Protein AF-A0A316LUN7-F1 (afdb_monomer_lite)

Sequence (169 aa):
MENRPSYYENLEFLRDIREQFPDASIDKHPYSSYENSKRDTLSVMLVLSVVFAAAIAAFMFLLKYLSDSTDYIGAIQSICGAPKDTVVFIKLASVFLMTFSVSAVGVALHALLYGPVFSKLNTIQGLIYQPRDYLLILCMCCIAAVLVSVPFVVSFSRDSAAAFKRRLE

Secondary structure (DSSP, 8-state):
---PPPHHHHHHHHHHHHHH-TT----S-HHHHHHHHHHHHHHHHHHHHHHHHHHHHHHHHHHHHHHHHTHHHHHHHHHTT--HHHHHHHHHHHHHHHHHHHHHHHHHHHHHTIIIIIHHH-SSTT-PPPHHHHHHHHHHHHHHHHHHHHHHHHHHHHS-HHHHHTTT-

pLDDT: mean 74.08, std 12.16, range [36.94, 92.94]

Structure (mmCIF, N/CA/C/O backbone):
data_AF-A0A316LUN7-F1
#
_entry.id   AF-A0A316LUN7-F1
#
loop_
_atom_site.group_PDB
_atom_site.id
_atom_site.type_symbol
_atom_site.label_atom_id
_atom_site.label_alt_id
_atom_site.label_comp_id
_atom_site.label_asym_id
_atom_site.label_entity_id
_atom_site.label_seq_id
_atom_site.pdbx_PDB_ins_code
_atom_site.Cartn_x
_atom_site.Cartn_y
_atom_site.Cartn_z
_atom_site.occupancy
_atom_site.B_iso_or_equiv
_atom_site.auth_seq_id
_atom_site.auth_comp_id
_atom_site.auth_asym_id
_atom_site.auth_atom_id
_atom_site.pdbx_PDB_model_num
ATOM 1 N N . MET A 1 1 ? 30.966 -4.620 -8.619 1.00 36.94 1 MET A N 1
ATOM 2 C CA . MET A 1 1 ? 31.134 -3.187 -8.311 1.00 36.94 1 MET A CA 1
ATOM 3 C C . MET A 1 1 ? 31.357 -2.491 -9.636 1.00 36.94 1 MET A C 1
ATOM 5 O O . MET A 1 1 ? 32.388 -2.700 -10.255 1.00 36.94 1 MET A O 1
ATOM 9 N N . GLU A 1 2 ? 30.328 -1.816 -10.131 1.00 45.25 2 GLU A N 1
ATOM 10 C CA . GLU A 1 2 ? 30.339 -1.117 -11.416 1.00 45.25 2 GLU A CA 1
ATOM 11 C C . GLU A 1 2 ? 31.145 0.174 -11.238 1.00 45.25 2 GLU A C 1
ATOM 13 O O . GLU A 1 2 ? 30.760 1.047 -10.457 1.00 45.25 2 GLU A O 1
ATOM 18 N N . ASN A 1 3 ? 32.335 0.221 -11.838 1.00 53.19 3 ASN A N 1
ATOM 19 C CA . ASN A 1 3 ? 33.296 1.298 -11.636 1.00 53.19 3 ASN A CA 1
ATOM 20 C C . ASN A 1 3 ? 32.782 2.552 -12.357 1.00 53.19 3 ASN A C 1
ATOM 22 O O . ASN A 1 3 ? 32.791 2.611 -13.584 1.00 53.19 3 ASN A O 1
ATOM 26 N N . ARG A 1 4 ? 32.241 3.509 -11.597 1.00 57.31 4 ARG A N 1
ATOM 27 C CA . ARG A 1 4 ? 31.707 4.760 -12.143 1.00 57.31 4 ARG A CA 1
ATOM 28 C C . ARG A 1 4 ? 32.883 5.658 -12.527 1.00 57.31 4 ARG A C 1
ATOM 30 O O . ARG A 1 4 ? 33.604 6.057 -11.614 1.00 57.31 4 ARG A O 1
ATOM 37 N N . PRO A 1 5 ? 33.059 6.012 -13.809 1.00 61.56 5 PRO A N 1
ATOM 38 C CA . PRO A 1 5 ? 34.137 6.907 -14.195 1.00 61.56 5 PRO A CA 1
ATOM 39 C C . PRO A 1 5 ? 33.893 8.294 -13.595 1.00 61.56 5 PRO A C 1
ATOM 41 O O . PRO A 1 5 ? 32.790 8.849 -13.682 1.00 61.56 5 PRO A O 1
ATOM 44 N N . SER A 1 6 ? 34.923 8.849 -12.967 1.00 67.31 6 SER A N 1
ATOM 45 C CA . SER A 1 6 ? 34.932 10.216 -12.450 1.00 67.31 6 SER A CA 1
ATOM 46 C C . SER A 1 6 ? 34.676 11.227 -13.579 1.00 67.31 6 SER A C 1
ATOM 48 O O . SER A 1 6 ? 34.946 10.959 -14.753 1.00 67.31 6 SER A O 1
ATOM 50 N N . TYR A 1 7 ? 34.156 12.414 -13.246 1.00 68.31 7 TYR A N 1
ATOM 51 C CA . TYR A 1 7 ? 33.976 13.504 -14.219 1.00 68.31 7 TYR A CA 1
ATOM 52 C C . TYR A 1 7 ? 35.284 13.814 -14.965 1.00 68.31 7 TYR A C 1
ATOM 54 O O . TYR A 1 7 ? 35.286 13.977 -16.182 1.00 68.31 7 TYR A O 1
ATOM 62 N N . TYR A 1 8 ? 36.401 13.821 -14.233 1.00 70.19 8 TYR A N 1
ATOM 63 C CA . TYR A 1 8 ? 37.728 14.097 -14.779 1.00 70.19 8 TYR A CA 1
ATOM 64 C C . TYR A 1 8 ? 38.285 12.940 -15.618 1.00 70.19 8 TYR A C 1
ATOM 66 O O . TYR A 1 8 ? 38.850 13.188 -16.676 1.00 70.19 8 TYR A O 1
ATOM 74 N N . GLU A 1 9 ? 38.037 11.689 -15.220 1.00 71.69 9 GLU A N 1
ATOM 75 C CA . GLU A 1 9 ? 38.412 10.509 -16.020 1.00 71.69 9 GLU A CA 1
ATOM 76 C C . GLU A 1 9 ? 37.664 10.479 -17.362 1.00 71.69 9 GLU A C 1
ATOM 78 O O . GLU A 1 9 ? 38.228 10.110 -18.388 1.00 71.69 9 GLU A O 1
ATOM 83 N N . ASN A 1 10 ? 36.404 10.933 -17.390 1.00 72.56 10 ASN A N 1
ATOM 84 C CA . ASN A 1 10 ? 35.662 11.092 -18.642 1.00 72.56 10 ASN A CA 1
ATOM 85 C C . ASN A 1 10 ? 36.251 12.186 -19.540 1.00 72.56 10 ASN A C 1
ATOM 87 O O . ASN A 1 10 ? 36.235 12.033 -20.758 1.00 72.56 10 ASN A O 1
ATOM 91 N N . LEU A 1 11 ? 36.751 13.287 -18.972 1.00 75.31 11 LEU A N 1
ATOM 92 C CA . LEU A 1 11 ? 37.374 14.356 -19.756 1.00 75.31 11 LEU A CA 1
ATOM 93 C C . LEU A 1 11 ? 38.683 13.896 -20.400 1.00 75.31 11 LEU A C 1
ATOM 95 O O . LEU A 1 11 ? 38.920 14.208 -21.566 1.00 75.31 11 LEU A O 1
ATOM 99 N N . GLU A 1 12 ? 39.501 13.137 -19.670 1.00 77.62 12 GLU A N 1
ATOM 100 C CA . GLU A 1 12 ? 40.715 12.522 -20.216 1.00 77.62 12 GLU A CA 1
ATOM 101 C C . GLU A 1 12 ? 40.372 11.531 -21.330 1.00 77.62 12 GLU A C 1
ATOM 103 O O . GLU A 1 12 ? 40.911 11.631 -22.427 1.00 77.62 12 GLU A O 1
ATOM 108 N N . PHE A 1 13 ? 39.381 10.668 -21.113 1.00 76.62 13 PHE A N 1
ATOM 109 C CA . PHE A 1 13 ? 38.917 9.721 -22.126 1.00 76.62 13 PHE A CA 1
ATOM 110 C C . PHE A 1 13 ? 38.381 10.403 -23.397 1.00 76.62 13 PHE A C 1
ATOM 112 O O . PHE A 1 13 ? 38.680 9.988 -24.516 1.00 76.62 13 PHE A O 1
ATOM 119 N N . LEU A 1 14 ? 37.606 11.482 -23.252 1.00 76.19 14 LEU A N 1
ATOM 120 C CA . LEU A 1 14 ? 37.108 12.256 -24.393 1.00 76.19 14 LEU A CA 1
ATOM 121 C C . LEU A 1 14 ? 38.224 12.995 -25.135 1.00 76.19 14 LEU A C 1
ATOM 123 O O . LEU A 1 14 ? 38.122 13.181 -26.350 1.00 76.19 14 LEU A O 1
ATOM 127 N N . ARG A 1 15 ? 39.271 13.424 -24.421 1.00 78.56 15 ARG A N 1
ATOM 128 C CA . ARG A 1 15 ? 40.466 14.012 -25.031 1.00 78.56 15 ARG A CA 1
ATOM 129 C C . ARG A 1 15 ? 41.199 12.968 -25.869 1.00 78.56 15 ARG A C 1
ATOM 131 O O . ARG A 1 15 ? 41.472 13.240 -27.033 1.00 78.56 15 ARG A O 1
ATOM 138 N N . ASP A 1 16 ? 41.419 11.776 -25.326 1.00 81.88 16 ASP A N 1
ATOM 139 C CA . ASP A 1 16 ? 42.127 10.693 -26.015 1.00 81.88 16 ASP A CA 1
ATOM 140 C C . ASP A 1 16 ? 41.382 10.232 -27.283 1.00 81.88 16 ASP A C 1
ATOM 142 O O . ASP A 1 16 ? 41.997 9.999 -28.325 1.00 81.88 16 ASP A O 1
ATOM 146 N N . ILE A 1 17 ? 40.043 10.174 -27.246 1.00 77.88 17 ILE A N 1
ATOM 147 C CA . ILE A 1 17 ? 39.225 9.868 -28.435 1.00 77.88 17 ILE A CA 1
ATOM 148 C C . ILE A 1 17 ? 39.342 10.969 -29.491 1.00 77.88 17 ILE A C 1
ATOM 150 O O . ILE A 1 17 ? 39.449 10.667 -30.678 1.00 77.88 17 ILE A O 1
ATOM 154 N N . ARG A 1 18 ? 39.324 12.242 -29.080 1.00 77.38 18 ARG A N 1
ATOM 155 C CA . ARG A 1 18 ? 39.465 13.376 -30.002 1.00 77.38 18 ARG A CA 1
ATOM 156 C C . ARG A 1 18 ? 40.851 13.414 -30.650 1.00 77.38 18 ARG A C 1
ATOM 158 O O . ARG A 1 18 ? 40.957 13.815 -31.803 1.00 77.38 18 ARG A O 1
ATOM 165 N N . GLU A 1 19 ? 41.891 12.995 -29.931 1.00 81.94 19 GLU A N 1
ATOM 166 C CA . GLU A 1 19 ? 43.250 12.871 -30.470 1.00 81.94 19 GLU A CA 1
ATOM 167 C C . GLU A 1 19 ? 43.382 11.708 -31.465 1.00 81.94 19 GLU A C 1
ATOM 169 O O . GLU A 1 19 ? 44.032 11.867 -32.497 1.00 81.94 19 GLU A O 1
ATOM 174 N N . GLN A 1 20 ? 42.743 10.560 -31.208 1.00 83.62 20 GLN A N 1
ATOM 175 C CA . GLN A 1 20 ? 42.780 9.406 -32.121 1.00 83.62 20 GLN A CA 1
ATOM 176 C C . GLN A 1 20 ? 41.854 9.547 -33.338 1.00 83.62 20 GLN A C 1
ATOM 178 O O . GLN A 1 20 ? 42.153 8.994 -34.396 1.00 83.62 20 GLN A O 1
ATOM 183 N N . PHE A 1 21 ? 40.748 10.282 -33.211 1.00 80.38 21 PHE A N 1
ATOM 184 C CA . PHE A 1 21 ? 39.743 10.451 -34.263 1.00 80.38 21 PHE A CA 1
ATOM 185 C C . PHE A 1 21 ? 39.358 11.933 -34.416 1.00 80.38 21 PHE A C 1
ATOM 187 O O . PHE A 1 21 ? 38.293 12.349 -33.954 1.00 80.38 21 PHE A O 1
ATOM 194 N N . PRO A 1 22 ? 40.200 12.743 -35.082 1.00 73.94 22 PRO A N 1
ATOM 195 C CA . PRO A 1 22 ? 40.006 14.192 -35.184 1.00 73.94 22 PRO A CA 1
ATOM 196 C C . PRO A 1 22 ? 38.750 14.607 -35.969 1.00 73.94 22 PRO A C 1
ATOM 198 O O . PRO A 1 22 ? 38.217 15.688 -35.727 1.00 73.94 22 PRO A O 1
ATOM 201 N N . ASP A 1 23 ? 38.242 13.740 -36.853 1.00 76.19 23 ASP A N 1
ATOM 202 C CA . ASP A 1 23 ? 37.017 13.978 -37.633 1.00 76.19 23 ASP A CA 1
ATOM 203 C C . ASP A 1 23 ? 35.724 13.551 -36.908 1.00 76.19 23 ASP A C 1
ATOM 205 O O . ASP A 1 23 ? 34.620 13.765 -37.415 1.00 76.19 23 ASP A O 1
ATOM 209 N N . ALA A 1 24 ? 35.819 12.941 -35.722 1.00 69.12 24 ALA A N 1
ATOM 210 C CA . ALA A 1 24 ? 34.652 12.490 -34.971 1.00 69.12 24 ALA A CA 1
ATOM 211 C C . ALA A 1 24 ? 34.073 13.628 -34.110 1.00 69.12 24 ALA A C 1
ATOM 213 O O . ALA A 1 24 ? 34.668 14.060 -33.119 1.00 69.12 24 ALA A O 1
ATOM 214 N N . SER A 1 25 ? 32.867 14.093 -34.444 1.00 59.53 25 SER A N 1
ATOM 215 C CA . SER A 1 25 ? 32.117 15.031 -33.606 1.00 59.53 25 SER A CA 1
ATOM 216 C C . SER A 1 25 ? 31.362 14.286 -32.500 1.00 59.53 25 SER A C 1
ATOM 218 O O . SER A 1 25 ? 30.364 13.602 -32.725 1.00 59.53 25 SER A O 1
ATOM 220 N N . ILE A 1 26 ? 31.837 14.425 -31.262 1.00 64.19 26 ILE A N 1
ATOM 221 C CA . ILE A 1 26 ? 31.120 13.927 -30.084 1.00 64.19 26 ILE A CA 1
ATOM 222 C C . ILE A 1 26 ? 30.101 14.989 -29.667 1.00 64.19 26 ILE A C 1
ATOM 224 O O . ILE A 1 26 ? 30.453 15.994 -29.053 1.00 64.19 26 ILE A O 1
ATOM 228 N N . ASP A 1 27 ? 28.837 14.758 -30.018 1.00 60.94 27 ASP A N 1
ATOM 229 C CA . ASP A 1 27 ? 27.738 15.719 -29.846 1.00 60.94 27 ASP A CA 1
ATOM 230 C C . ASP A 1 27 ? 27.331 15.921 -28.368 1.00 60.94 27 ASP A C 1
ATOM 232 O O . ASP A 1 27 ? 26.801 16.965 -27.990 1.00 60.94 27 ASP A O 1
ATOM 236 N N . LYS A 1 28 ? 27.600 14.940 -27.485 1.00 60.09 28 LYS A N 1
ATOM 237 C CA . LYS A 1 28 ? 27.274 15.019 -26.047 1.00 60.09 28 LYS A CA 1
ATOM 238 C C . LYS A 1 28 ? 28.313 14.351 -25.153 1.00 60.09 28 LYS A C 1
ATOM 240 O O . LYS A 1 28 ? 28.784 13.252 -25.426 1.00 60.09 28 LYS A O 1
ATOM 245 N N . HIS A 1 29 ? 28.598 14.999 -24.025 1.00 63.00 29 HIS A N 1
ATOM 246 C CA . HIS A 1 29 ? 29.455 14.457 -22.974 1.00 63.00 29 HIS A CA 1
ATOM 247 C C . HIS A 1 29 ? 28.759 13.265 -22.273 1.00 63.00 29 HIS A C 1
ATOM 249 O O . HIS A 1 29 ? 27.643 13.433 -21.780 1.00 63.00 29 HIS A O 1
ATOM 255 N N . PRO A 1 30 ? 29.377 12.076 -22.142 1.00 62.69 30 PRO A N 1
ATOM 256 C CA . PRO A 1 30 ? 28.744 10.900 -21.526 1.00 62.69 30 PRO A CA 1
ATOM 257 C C . PRO A 1 30 ? 28.258 11.159 -20.091 1.00 62.69 30 PRO A C 1
ATOM 259 O O . PRO A 1 30 ? 27.173 10.733 -19.696 1.00 62.69 30 PRO A O 1
ATOM 262 N N . TYR A 1 31 ? 29.018 11.956 -19.334 1.00 62.88 31 TYR A N 1
ATOM 263 C CA . TYR A 1 31 ? 28.656 12.364 -17.972 1.00 62.88 31 TYR A CA 1
ATOM 264 C C . TYR A 1 31 ? 27.372 13.209 -17.889 1.00 62.88 31 TYR A C 1
ATO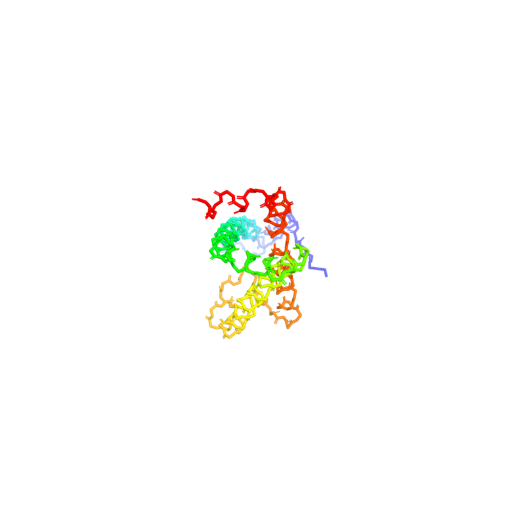M 266 O O . TYR A 1 31 ? 26.633 13.092 -16.913 1.00 62.88 31 TYR A O 1
ATOM 274 N N . SER A 1 32 ? 27.051 14.022 -18.906 1.00 62.09 32 SER A N 1
ATOM 275 C CA . SER A 1 32 ? 25.847 14.865 -18.859 1.00 62.09 32 SER A CA 1
ATOM 276 C C . SER A 1 32 ? 24.562 14.043 -18.986 1.00 62.09 32 SER A C 1
ATOM 278 O O . SER A 1 32 ? 23.536 14.419 -18.423 1.00 62.09 32 SER A O 1
ATOM 280 N N . SER A 1 33 ? 24.617 12.872 -19.631 1.00 59.66 33 SER A N 1
ATOM 281 C CA . SER A 1 33 ? 23.493 11.924 -19.639 1.00 59.66 33 SER A CA 1
ATOM 282 C C . SER A 1 33 ? 23.253 11.311 -18.258 1.00 59.66 33 SER A C 1
ATOM 284 O O . SER A 1 33 ? 22.104 11.135 -17.859 1.00 59.66 33 SER A O 1
ATOM 286 N N . TYR A 1 34 ? 24.317 11.043 -17.495 1.00 61.56 34 TYR A N 1
ATOM 287 C CA . TYR A 1 34 ? 24.206 10.521 -16.131 1.00 61.56 34 TYR A CA 1
ATOM 288 C C . TYR A 1 34 ? 23.661 11.573 -15.156 1.00 61.56 34 TYR A C 1
ATOM 290 O O . TYR A 1 34 ? 22.788 11.280 -14.337 1.00 61.56 34 TYR A O 1
ATOM 298 N N . GLU A 1 35 ? 24.135 12.814 -15.262 1.00 63.69 35 GLU A N 1
ATOM 299 C CA . GLU A 1 35 ? 23.678 13.913 -14.412 1.00 63.69 35 GLU A CA 1
ATOM 300 C C . GLU A 1 35 ? 22.212 14.284 -14.685 1.00 63.69 35 GLU A C 1
ATOM 302 O O . GLU A 1 35 ? 21.428 14.403 -13.740 1.00 63.69 35 GLU A O 1
ATOM 307 N N . ASN A 1 36 ? 21.809 14.355 -15.959 1.00 61.94 36 ASN A N 1
ATOM 308 C CA . ASN A 1 36 ? 20.412 14.585 -16.340 1.00 61.94 36 ASN A CA 1
ATOM 309 C C . ASN A 1 36 ? 19.507 13.419 -15.912 1.00 61.94 36 ASN A C 1
ATOM 311 O O . ASN A 1 36 ? 18.471 13.650 -15.294 1.00 61.94 36 ASN A O 1
ATOM 315 N N . SER A 1 37 ? 19.933 12.167 -16.119 1.00 61.91 37 SER A N 1
ATOM 316 C CA . SER A 1 37 ? 19.174 10.985 -15.684 1.00 61.91 37 SER A CA 1
ATOM 317 C C . SER A 1 37 ? 18.969 10.950 -14.163 1.00 61.91 37 SER A C 1
ATOM 319 O O . SER A 1 37 ? 17.871 10.657 -13.684 1.00 61.91 37 SER A O 1
ATOM 321 N N . LYS A 1 38 ? 19.986 11.328 -13.378 1.00 64.44 38 LYS A N 1
ATOM 322 C CA . LYS A 1 38 ? 19.885 11.419 -11.914 1.00 64.44 38 LYS A CA 1
ATOM 323 C C . LYS A 1 38 ? 18.932 12.533 -11.467 1.00 64.44 38 LYS A C 1
ATOM 325 O O . LYS A 1 38 ? 18.169 12.337 -10.520 1.00 64.44 38 LYS A O 1
ATOM 330 N N . ARG A 1 39 ? 18.977 13.694 -12.126 1.00 61.19 39 ARG A N 1
ATOM 331 C CA . ARG A 1 39 ? 18.132 14.853 -11.803 1.00 61.19 39 ARG A CA 1
ATOM 332 C C . ARG A 1 39 ? 16.659 14.584 -12.122 1.00 61.19 39 ARG A C 1
ATOM 334 O O . ARG A 1 39 ? 15.803 14.862 -11.282 1.00 61.19 39 ARG A O 1
ATOM 341 N N . ASP A 1 40 ? 16.382 13.961 -13.264 1.00 66.25 40 ASP A N 1
ATOM 342 C CA . ASP A 1 40 ? 15.025 13.588 -13.675 1.00 66.25 40 ASP A CA 1
ATOM 343 C C . ASP A 1 40 ? 14.453 12.472 -12.791 1.00 66.25 40 ASP A C 1
ATOM 345 O O . ASP A 1 40 ? 13.304 12.552 -12.357 1.00 66.25 40 ASP A O 1
ATOM 349 N N . THR A 1 41 ? 15.276 11.488 -12.411 1.00 68.81 41 THR A N 1
ATOM 350 C CA . THR A 1 41 ? 14.877 10.412 -11.485 1.00 68.81 41 THR A CA 1
ATOM 351 C C . THR A 1 41 ? 14.431 10.957 -10.125 1.00 68.81 41 THR A C 1
ATOM 353 O O . THR A 1 41 ? 13.424 10.503 -9.583 1.00 68.81 41 THR A O 1
ATOM 356 N N . LEU A 1 42 ? 15.134 11.956 -9.576 1.00 73.69 42 LEU A N 1
ATOM 357 C CA . LEU A 1 42 ? 14.766 12.573 -8.294 1.00 73.69 42 LEU A CA 1
ATOM 358 C C . LEU A 1 42 ? 13.425 13.308 -8.362 1.00 73.69 42 LEU A C 1
ATOM 360 O O . LEU A 1 42 ? 12.604 13.161 -7.458 1.00 73.69 42 LEU A O 1
ATOM 364 N N . SER A 1 43 ? 13.195 14.074 -9.430 1.00 77.00 43 SER A N 1
ATOM 365 C CA . SER A 1 43 ? 11.928 14.784 -9.636 1.00 77.00 43 SER A CA 1
ATOM 366 C C . SER A 1 43 ? 10.755 13.804 -9.743 1.00 77.00 43 SER A C 1
ATOM 368 O O . SER A 1 43 ? 9.748 13.952 -9.050 1.00 77.00 43 SER A O 1
ATOM 370 N N . VAL A 1 44 ? 10.921 12.734 -10.528 1.00 78.44 44 VAL A N 1
ATOM 371 C CA . VAL A 1 44 ? 9.905 11.685 -10.698 1.00 78.44 44 VAL A CA 1
ATOM 372 C C . VAL A 1 44 ? 9.618 10.967 -9.376 1.00 78.44 44 VAL A C 1
ATOM 374 O O . VAL A 1 44 ? 8.453 10.806 -9.015 1.00 78.44 44 VAL A O 1
ATOM 377 N N . MET A 1 45 ? 10.648 10.598 -8.606 1.00 80.00 45 MET A N 1
ATOM 378 C CA . MET A 1 45 ? 10.470 9.981 -7.285 1.00 80.00 45 MET A CA 1
ATOM 379 C C . MET A 1 45 ? 9.741 10.898 -6.298 1.00 80.00 45 MET A C 1
ATOM 381 O O . MET A 1 45 ? 8.903 10.424 -5.529 1.00 80.00 45 MET A O 1
ATOM 385 N N . LEU A 1 46 ? 10.024 12.203 -6.324 1.00 84.00 46 LEU A N 1
ATOM 386 C CA . LEU A 1 46 ? 9.347 13.180 -5.471 1.00 84.00 46 LEU A CA 1
ATOM 387 C C . LEU A 1 46 ? 7.857 13.259 -5.820 1.00 84.00 46 LEU A C 1
ATOM 389 O O . LEU A 1 46 ? 7.018 13.161 -4.926 1.00 84.00 46 LEU A O 1
ATOM 393 N N . VAL A 1 47 ? 7.517 13.355 -7.108 1.00 86.12 47 VAL A N 1
ATOM 394 C CA . VAL A 1 47 ? 6.119 13.369 -7.566 1.00 86.12 47 VAL A CA 1
ATOM 395 C C . VAL A 1 47 ? 5.395 12.081 -7.163 1.00 86.12 47 VAL A C 1
ATOM 397 O O . VAL A 1 47 ? 4.310 12.155 -6.591 1.00 86.12 47 VAL A O 1
ATOM 400 N N . LEU A 1 48 ? 6.004 10.910 -7.381 1.00 82.38 48 LEU A N 1
ATOM 401 C CA . LEU A 1 48 ? 5.449 9.619 -6.952 1.00 82.38 48 LEU A CA 1
ATOM 402 C C . LEU A 1 48 ? 5.194 9.572 -5.442 1.00 82.38 48 LEU A C 1
ATOM 404 O O . LEU A 1 48 ? 4.137 9.111 -5.016 1.00 82.38 48 LEU A O 1
ATOM 408 N N . SER A 1 49 ? 6.125 10.088 -4.639 1.00 82.50 49 SER A N 1
ATOM 409 C CA . SER A 1 49 ? 5.982 10.161 -3.184 1.00 82.50 49 SER A CA 1
ATOM 410 C C . SER A 1 49 ? 4.815 11.059 -2.763 1.00 82.50 49 SER A C 1
ATOM 412 O O . SER A 1 49 ? 3.996 10.660 -1.937 1.00 82.50 49 SER A O 1
ATOM 414 N N . VAL A 1 50 ? 4.675 12.241 -3.372 1.00 87.19 50 VAL A N 1
ATOM 415 C CA . VAL A 1 50 ? 3.565 13.168 -3.083 1.00 87.19 50 VAL A CA 1
ATOM 416 C C . VAL A 1 50 ? 2.220 12.557 -3.469 1.00 87.19 50 VAL A C 1
ATOM 418 O O . VAL A 1 50 ? 1.272 12.618 -2.687 1.00 87.19 50 VAL A O 1
ATOM 421 N N . VAL A 1 51 ? 2.132 11.926 -4.642 1.00 88.50 51 VAL A N 1
ATOM 422 C CA . VAL A 1 51 ? 0.913 11.238 -5.092 1.00 88.50 51 VAL A CA 1
ATOM 423 C C . VAL A 1 51 ? 0.564 10.088 -4.149 1.00 88.50 51 VAL A C 1
ATOM 425 O O . VAL A 1 51 ? -0.595 9.938 -3.765 1.00 88.50 51 VAL A O 1
ATOM 428 N N . PHE A 1 52 ? 1.556 9.310 -3.718 1.00 82.56 52 PHE A N 1
ATOM 429 C CA . PHE A 1 52 ? 1.357 8.226 -2.761 1.00 82.56 52 PHE A CA 1
ATOM 430 C C . PHE A 1 52 ? 0.887 8.740 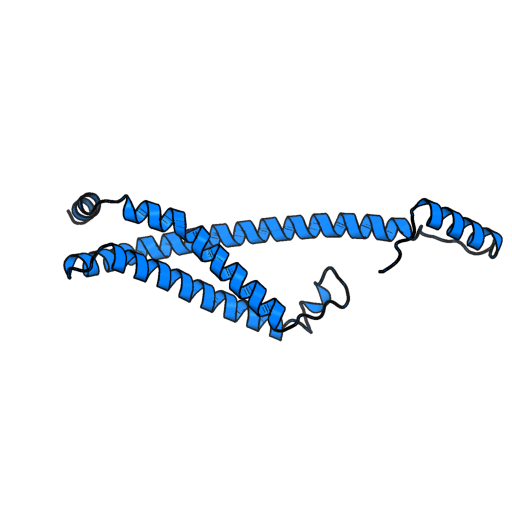-1.393 1.00 82.56 52 PHE A C 1
ATOM 432 O O . PHE A 1 52 ? -0.056 8.196 -0.820 1.00 82.56 52 PHE A O 1
ATOM 439 N N . ALA A 1 53 ? 1.473 9.832 -0.896 1.00 81.00 53 ALA A N 1
ATOM 440 C CA . ALA A 1 53 ? 1.043 10.477 0.341 1.00 81.00 53 ALA A CA 1
ATOM 441 C C . ALA A 1 53 ? -0.403 10.992 0.245 1.00 81.00 53 ALA A C 1
ATOM 443 O O . ALA A 1 53 ? -1.198 10.769 1.159 1.00 81.00 53 ALA A O 1
ATOM 444 N N . ALA A 1 54 ? -0.772 11.619 -0.875 1.00 86.62 54 ALA A N 1
ATOM 445 C CA . ALA A 1 54 ? -2.140 12.066 -1.127 1.00 86.62 54 ALA A CA 1
ATOM 446 C C . ALA A 1 54 ? -3.128 10.888 -1.187 1.00 86.62 54 ALA A C 1
ATOM 448 O O . ALA A 1 54 ? -4.215 10.970 -0.616 1.00 86.62 54 ALA A O 1
ATOM 449 N N . ALA A 1 55 ? -2.743 9.773 -1.815 1.00 85.06 55 ALA A N 1
ATOM 450 C CA . ALA A 1 55 ? -3.557 8.561 -1.869 1.00 85.06 55 ALA A CA 1
ATOM 451 C C . ALA A 1 55 ? -3.775 7.950 -0.475 1.00 85.06 55 ALA A C 1
ATOM 453 O O . ALA A 1 55 ? -4.904 7.601 -0.132 1.00 85.06 55 ALA A O 1
ATOM 454 N N . ILE A 1 56 ? -2.730 7.881 0.358 1.00 79.00 56 ILE A N 1
ATOM 455 C CA . ILE A 1 56 ? -2.850 7.423 1.751 1.00 79.00 56 ILE A CA 1
ATOM 456 C C . ILE A 1 56 ? -3.746 8.365 2.560 1.00 79.00 56 ILE A C 1
ATOM 458 O O . ILE A 1 56 ? -4.587 7.893 3.322 1.00 79.00 56 ILE A O 1
ATOM 462 N N . ALA A 1 57 ? -3.617 9.682 2.385 1.00 80.31 57 ALA A N 1
ATOM 463 C CA . ALA A 1 57 ? -4.468 10.658 3.064 1.00 80.31 57 ALA A CA 1
ATOM 464 C C . ALA A 1 57 ? -5.947 10.525 2.648 1.00 80.31 57 ALA A C 1
ATOM 466 O O . ALA A 1 57 ? -6.840 10.547 3.494 1.00 80.31 57 ALA A O 1
ATOM 467 N N . ALA A 1 58 ? -6.224 10.321 1.359 1.00 85.38 58 ALA A N 1
ATOM 468 C CA . ALA A 1 58 ? -7.573 10.041 0.870 1.00 85.38 58 ALA A CA 1
ATOM 469 C C . ALA A 1 58 ? -8.125 8.725 1.442 1.00 85.38 58 ALA A C 1
ATOM 471 O O . ALA A 1 58 ? -9.272 8.668 1.886 1.00 85.38 58 ALA A O 1
ATOM 472 N N . PHE A 1 59 ? -7.296 7.683 1.500 1.00 76.62 59 PHE A N 1
ATOM 473 C CA . PHE A 1 59 ? -7.662 6.412 2.117 1.00 76.62 59 PHE A CA 1
ATOM 474 C C . PHE A 1 59 ? -7.954 6.573 3.617 1.00 76.62 59 PHE A C 1
ATOM 476 O O . PHE A 1 59 ? -8.936 6.027 4.108 1.00 76.62 59 PHE A O 1
ATOM 483 N N . MET A 1 60 ? -7.183 7.400 4.329 1.00 74.50 60 MET A N 1
ATOM 484 C CA . MET A 1 60 ? -7.447 7.803 5.716 1.00 74.50 60 MET A CA 1
ATOM 485 C C . MET A 1 60 ? -8.847 8.394 5.896 1.00 74.50 60 MET A C 1
ATOM 487 O O . MET A 1 60 ? -9.569 8.005 6.816 1.00 74.50 60 MET A O 1
ATOM 491 N N . PHE A 1 61 ? -9.249 9.316 5.018 1.00 79.12 61 PHE A N 1
ATOM 492 C CA . PHE A 1 61 ? -10.589 9.901 5.059 1.00 79.12 61 PHE A CA 1
ATOM 493 C C . PHE A 1 61 ? -11.677 8.865 4.790 1.00 79.12 61 PHE A C 1
ATOM 495 O O . PHE A 1 61 ? -12.692 8.865 5.484 1.00 79.12 61 PHE A O 1
ATOM 502 N N . LEU A 1 62 ? -11.456 7.958 3.837 1.00 79.81 62 LEU A N 1
ATOM 503 C CA . LEU A 1 62 ? -12.393 6.876 3.546 1.00 79.81 62 LEU A CA 1
ATOM 504 C C . LEU A 1 62 ? -12.553 5.936 4.747 1.00 79.81 62 LEU A C 1
ATOM 506 O O . LEU A 1 62 ? -13.675 5.594 5.114 1.00 79.81 62 LEU A O 1
ATOM 510 N N . LEU A 1 63 ? -11.447 5.559 5.390 1.00 71.31 63 LEU A N 1
ATOM 511 C CA . LEU A 1 63 ? -11.466 4.735 6.595 1.00 71.31 63 LEU A CA 1
ATOM 512 C C . LEU A 1 63 ? -12.180 5.439 7.744 1.00 71.31 63 LEU A C 1
ATOM 514 O O . LEU A 1 63 ? -12.997 4.819 8.421 1.00 71.31 63 LEU A O 1
ATOM 518 N N . LYS A 1 64 ? -11.923 6.736 7.945 1.00 74.00 64 LYS A N 1
ATOM 519 C CA . LYS A 1 64 ? -12.640 7.529 8.943 1.00 74.00 64 LYS A CA 1
ATOM 520 C C . LYS A 1 64 ? -14.138 7.560 8.647 1.00 74.00 64 LYS A C 1
ATOM 522 O O . LYS A 1 64 ? -14.926 7.304 9.547 1.00 74.00 64 LYS A O 1
ATOM 527 N N . TYR A 1 65 ? -14.525 7.811 7.401 1.00 76.50 65 TYR A N 1
ATOM 528 C CA . TYR A 1 65 ? -15.925 7.816 6.988 1.00 76.50 65 TYR A CA 1
ATOM 529 C C . TYR A 1 65 ? -16.601 6.461 7.228 1.00 76.50 65 TYR A C 1
ATOM 531 O O . TYR A 1 65 ? -17.668 6.405 7.832 1.00 76.50 65 TYR A O 1
ATOM 539 N N . LEU A 1 66 ? -15.969 5.360 6.811 1.00 72.00 66 LEU A N 1
ATOM 540 C CA . LEU A 1 66 ? -16.488 4.012 7.045 1.00 72.00 66 LEU A CA 1
ATOM 541 C C . LEU A 1 66 ? -16.610 3.718 8.539 1.00 72.00 66 LEU A C 1
ATOM 543 O O . LEU A 1 66 ? -17.615 3.157 8.980 1.00 72.00 66 LEU A O 1
ATOM 547 N N . SER A 1 67 ? -15.623 4.133 9.326 1.00 68.81 67 SER A N 1
ATOM 548 C CA . SER A 1 67 ? -15.635 3.921 10.764 1.00 68.81 67 SER A CA 1
ATOM 549 C C . SER A 1 67 ? -16.740 4.712 11.462 1.00 68.81 67 SER A C 1
ATOM 551 O O . SER A 1 67 ? -17.503 4.112 12.215 1.00 68.81 67 SER A O 1
ATOM 553 N N . ASP A 1 68 ? -16.889 6.000 11.144 1.00 69.50 68 ASP A N 1
ATOM 554 C CA . ASP A 1 68 ? -17.958 6.860 11.661 1.00 69.50 68 ASP A CA 1
ATOM 555 C C . ASP A 1 68 ? -19.340 6.327 11.207 1.00 69.50 68 ASP A C 1
ATOM 557 O O . ASP A 1 68 ? -20.287 6.277 11.990 1.00 69.50 68 ASP A O 1
ATOM 561 N N . SER A 1 69 ? -19.463 5.831 9.966 1.00 69.12 69 SER A N 1
ATOM 562 C CA . SER A 1 69 ? -20.711 5.242 9.446 1.00 69.12 69 SER A CA 1
ATOM 563 C C . SER A 1 69 ? -21.102 3.928 10.130 1.00 69.12 69 SER A C 1
ATOM 565 O O . SER A 1 69 ? -22.276 3.573 10.150 1.00 69.12 69 SER A O 1
ATOM 567 N N . THR A 1 70 ? -20.134 3.211 10.708 1.00 67.44 70 THR A N 1
ATOM 568 C CA . THR A 1 70 ? -20.335 1.930 11.403 1.00 67.44 70 THR A CA 1
ATOM 569 C C . THR A 1 70 ? -20.301 2.067 12.925 1.00 67.44 70 THR A C 1
ATOM 571 O O . THR A 1 70 ? -20.344 1.062 13.635 1.00 67.44 70 THR A O 1
ATOM 574 N N . ASP A 1 71 ? -20.289 3.290 13.465 1.00 68.1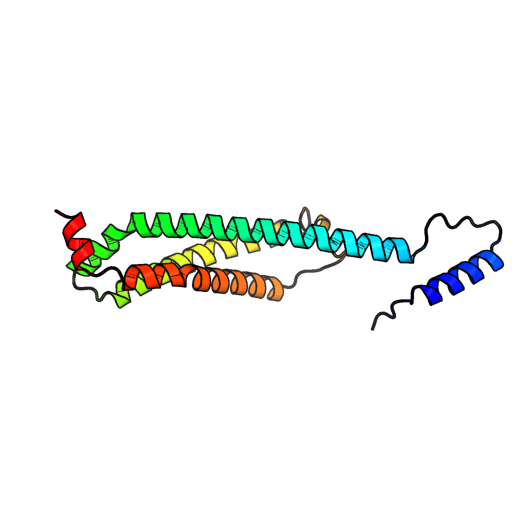9 71 ASP A N 1
ATOM 575 C CA . ASP A 1 71 ? -20.313 3.530 14.914 1.00 68.19 71 ASP A CA 1
ATOM 576 C C . ASP A 1 71 ? -21.546 2.935 15.599 1.00 68.19 71 ASP A C 1
ATOM 578 O O . ASP A 1 71 ? -21.453 2.446 16.727 1.00 68.19 71 ASP A O 1
ATOM 582 N N . TYR A 1 72 ? -22.685 2.880 14.903 1.00 67.94 72 TYR A N 1
ATOM 583 C CA . TYR A 1 72 ? -23.892 2.235 15.421 1.00 67.94 72 TYR A CA 1
ATOM 584 C C . TYR A 1 72 ? -23.700 0.725 15.664 1.00 67.94 72 TYR A C 1
ATOM 586 O O . TYR A 1 72 ? -24.327 0.161 16.554 1.00 67.94 72 TYR A O 1
ATOM 594 N N . ILE A 1 73 ? -22.807 0.054 14.927 1.00 68.69 73 ILE A N 1
ATOM 595 C CA . ILE A 1 73 ? -22.496 -1.367 15.153 1.00 68.69 73 ILE A CA 1
ATOM 596 C C . ILE A 1 73 ? -21.739 -1.521 16.474 1.00 68.69 73 ILE A C 1
ATOM 598 O O . ILE A 1 73 ? -22.051 -2.413 17.262 1.00 68.69 73 ILE A O 1
ATOM 602 N N . GLY A 1 74 ? -20.806 -0.607 16.759 1.00 67.69 74 GLY A N 1
ATOM 603 C CA . GLY A 1 74 ? -20.118 -0.550 18.051 1.00 67.69 74 GLY A CA 1
ATOM 604 C C . GLY A 1 74 ? -21.078 -0.273 19.213 1.00 67.69 74 GLY A C 1
ATOM 605 O O . GLY A 1 74 ? -20.932 -0.849 20.289 1.00 67.69 74 GLY A O 1
ATOM 606 N N . ALA A 1 75 ? -22.110 0.540 18.975 1.00 66.25 75 ALA A N 1
ATOM 607 C CA . ALA A 1 75 ? -23.206 0.784 19.911 1.00 66.25 75 ALA A CA 1
ATOM 608 C C . ALA A 1 75 ? -23.950 -0.491 20.290 1.00 66.25 75 ALA A C 1
ATOM 610 O O . ALA A 1 75 ? -24.104 -0.800 21.467 1.00 66.25 75 ALA A O 1
ATOM 611 N N . ILE A 1 76 ? -24.397 -1.231 19.274 1.00 71.62 76 ILE A N 1
ATOM 612 C CA . ILE A 1 76 ? -25.166 -2.462 19.434 1.00 71.62 76 ILE A CA 1
ATOM 613 C C . ILE A 1 76 ? -24.309 -3.499 20.160 1.00 71.62 76 ILE A C 1
ATOM 615 O O . ILE A 1 76 ? -24.770 -4.108 21.118 1.00 71.62 76 ILE A O 1
ATOM 619 N N . GLN A 1 77 ? -23.036 -3.638 19.778 1.00 70.44 77 GLN A N 1
ATOM 620 C CA . GLN A 1 77 ? -22.091 -4.539 20.443 1.00 70.44 77 GLN A CA 1
ATOM 621 C C . GLN A 1 77 ? -21.891 -4.178 21.920 1.00 70.44 77 GLN A C 1
ATOM 623 O O . GLN A 1 77 ? -21.910 -5.063 22.772 1.00 70.44 77 GLN A O 1
ATOM 628 N N . SER A 1 78 ? -21.765 -2.887 22.235 1.00 67.75 78 SER A N 1
ATOM 629 C CA . SER A 1 78 ? -21.664 -2.392 23.612 1.00 67.75 78 SER A CA 1
ATOM 630 C C . SER A 1 78 ? -22.949 -2.647 24.416 1.00 67.75 78 SER A C 1
ATOM 632 O O . SER A 1 78 ? -22.883 -3.095 25.558 1.00 67.75 78 SER A O 1
ATOM 634 N N . ILE A 1 79 ? -24.128 -2.442 23.812 1.00 71.75 79 ILE A N 1
ATOM 635 C CA . ILE A 1 79 ? -25.437 -2.741 24.424 1.00 71.75 79 ILE A CA 1
ATOM 636 C C . ILE A 1 79 ? -25.587 -4.244 24.700 1.00 71.75 79 ILE A C 1
ATOM 638 O O . ILE A 1 79 ? -26.116 -4.629 25.739 1.00 71.75 79 ILE A O 1
ATOM 642 N N . CYS A 1 80 ? -25.069 -5.098 23.817 1.00 76.50 80 CYS A N 1
ATOM 643 C CA . CYS A 1 80 ? -25.002 -6.546 24.015 1.00 76.50 80 CYS A CA 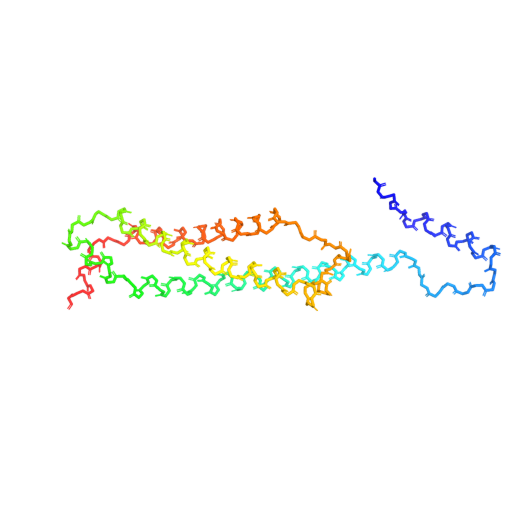1
ATOM 644 C C . CYS A 1 80 ? -23.921 -6.991 25.024 1.00 76.50 80 CYS A C 1
ATOM 646 O O . CYS A 1 80 ? -23.764 -8.190 25.243 1.00 76.50 80 CYS A O 1
ATOM 648 N N . GLY A 1 81 ? -23.186 -6.060 25.646 1.00 75.94 81 GLY A N 1
ATOM 649 C CA . GLY A 1 81 ? -22.206 -6.339 26.699 1.00 75.94 81 GLY A CA 1
ATOM 650 C C . GLY A 1 81 ? -20.773 -6.579 26.217 1.00 75.94 81 GLY A C 1
ATOM 651 O O . GLY A 1 81 ? -19.945 -7.041 27.002 1.00 75.94 81 GLY A O 1
ATOM 652 N N . ALA A 1 82 ? -20.446 -6.282 24.955 1.00 76.00 82 ALA A N 1
ATOM 653 C CA . ALA A 1 82 ? -19.079 -6.422 24.463 1.00 76.00 82 ALA A CA 1
ATOM 654 C C . ALA A 1 82 ? -18.147 -5.380 25.114 1.00 76.00 82 ALA A C 1
ATOM 656 O O . ALA A 1 82 ? -18.483 -4.191 25.160 1.00 76.00 82 ALA A O 1
ATOM 657 N N . PRO A 1 83 ? -16.953 -5.783 25.585 1.00 77.19 83 PRO A N 1
ATOM 658 C CA . PRO A 1 83 ? -15.985 -4.839 26.119 1.00 77.19 83 PRO A CA 1
ATOM 659 C C . PRO A 1 83 ? -15.438 -3.946 24.998 1.00 77.19 83 PRO A C 1
ATOM 661 O O . PRO A 1 83 ? -15.300 -4.365 23.845 1.00 77.19 83 PRO A O 1
ATOM 664 N N . LYS A 1 84 ? -15.101 -2.699 25.346 1.00 69.69 84 LYS A N 1
ATOM 665 C CA . LYS A 1 84 ? -14.625 -1.680 24.392 1.00 69.69 84 LYS A CA 1
ATOM 666 C C . LYS A 1 84 ? -13.417 -2.148 23.576 1.00 69.69 84 LYS A C 1
ATOM 668 O O . LYS A 1 84 ? -13.341 -1.856 22.385 1.00 69.69 84 LYS A O 1
ATOM 673 N N . ASP A 1 85 ? -12.536 -2.932 24.190 1.00 73.00 85 ASP A N 1
ATOM 674 C CA . ASP A 1 85 ? -11.340 -3.479 23.546 1.00 73.00 85 ASP A CA 1
ATOM 675 C C . ASP A 1 85 ? -11.690 -4.416 22.380 1.00 73.00 85 ASP A C 1
ATOM 677 O O . ASP A 1 85 ? -11.039 -4.384 21.336 1.00 73.00 85 ASP A O 1
ATOM 681 N N . THR A 1 86 ? -12.764 -5.201 22.507 1.00 77.25 86 THR A N 1
ATOM 682 C CA . THR A 1 86 ? -13.237 -6.086 21.434 1.00 77.25 86 THR A CA 1
ATOM 683 C C . THR A 1 86 ? -13.802 -5.289 20.263 1.00 77.25 86 THR A C 1
ATOM 685 O O . THR A 1 86 ? -13.518 -5.615 19.113 1.00 77.25 86 THR A O 1
ATOM 688 N N . VAL A 1 87 ? -14.550 -4.215 20.528 1.00 73.69 87 VAL A N 1
ATOM 689 C CA . VAL A 1 87 ? -15.098 -3.343 19.473 1.00 73.69 87 VAL A CA 1
ATOM 690 C C . VAL A 1 87 ? -13.967 -2.652 18.705 1.00 73.69 87 VAL A C 1
ATOM 692 O O . VAL A 1 87 ? -13.967 -2.637 17.473 1.00 73.69 87 VAL A O 1
ATOM 695 N N . VAL A 1 88 ? -12.959 -2.141 19.419 1.00 73.69 88 VAL A N 1
ATOM 696 C CA . VAL A 1 88 ? -11.758 -1.542 18.815 1.00 73.69 88 VAL A CA 1
ATOM 697 C C . VAL A 1 88 ? -10.989 -2.566 17.981 1.00 73.69 88 VAL A C 1
ATOM 699 O O . VAL A 1 88 ? -10.602 -2.264 16.851 1.00 73.69 88 VAL A O 1
ATOM 702 N N . PHE A 1 89 ? -10.809 -3.787 18.490 1.00 80.00 89 PHE A N 1
ATOM 703 C CA . PHE A 1 89 ? -10.145 -4.863 17.756 1.00 80.00 89 PHE A CA 1
ATOM 704 C C . PHE A 1 89 ? -10.882 -5.218 16.460 1.00 80.00 89 PHE A C 1
ATOM 706 O O . PHE A 1 89 ? -10.250 -5.322 15.413 1.00 80.00 89 PHE A O 1
ATOM 713 N N . ILE A 1 90 ? -12.213 -5.343 16.499 1.00 80.38 90 ILE A N 1
ATOM 714 C CA . ILE A 1 90 ? -13.026 -5.632 15.309 1.00 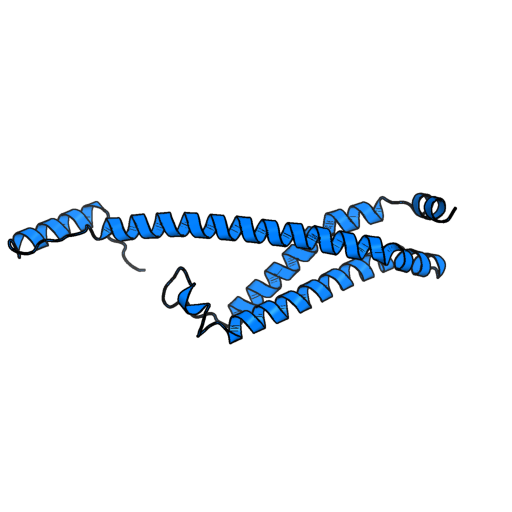80.38 90 ILE A CA 1
ATOM 715 C C . ILE A 1 90 ? -12.874 -4.523 14.264 1.00 80.38 90 ILE A C 1
ATOM 717 O O . ILE A 1 90 ? -12.691 -4.821 13.082 1.00 80.38 90 ILE A O 1
ATOM 721 N N . LYS A 1 91 ? -12.900 -3.251 14.682 1.00 74.94 91 LYS A N 1
ATOM 722 C CA . LYS A 1 91 ? -12.675 -2.125 13.766 1.00 74.94 91 LYS A CA 1
ATOM 723 C C . LYS A 1 91 ? -11.274 -2.163 13.155 1.00 74.94 91 LYS A C 1
ATOM 725 O O . LYS A 1 91 ? -11.134 -2.003 11.949 1.00 74.94 91 LYS A O 1
ATOM 730 N N . LEU A 1 92 ? -10.236 -2.421 13.947 1.00 77.56 92 LEU A N 1
ATOM 731 C CA . LEU A 1 92 ? -8.865 -2.485 13.434 1.00 77.56 92 LEU A CA 1
ATOM 732 C C . LEU A 1 92 ? -8.659 -3.678 12.486 1.00 77.56 92 LEU A C 1
ATOM 734 O O . LEU A 1 92 ? -8.018 -3.540 11.445 1.00 77.56 92 LEU A O 1
ATOM 738 N N . ALA A 1 93 ? -9.256 -4.827 12.803 1.00 83.00 93 ALA A N 1
ATOM 739 C CA . ALA A 1 93 ? -9.234 -6.010 11.953 1.00 83.00 93 ALA A CA 1
ATOM 740 C C . ALA A 1 93 ? -9.964 -5.778 10.621 1.00 83.00 93 ALA A C 1
ATOM 742 O O . ALA A 1 93 ? -9.474 -6.216 9.582 1.00 83.00 93 ALA A O 1
ATOM 743 N N . SER A 1 94 ? -11.095 -5.061 10.617 1.00 80.25 94 SER A N 1
ATOM 744 C CA . SER A 1 94 ? -11.817 -4.756 9.375 1.00 80.25 94 SER A CA 1
ATOM 745 C C . SER A 1 94 ? -11.000 -3.848 8.453 1.00 80.25 94 SER A C 1
ATOM 747 O O . SER A 1 94 ? -10.892 -4.129 7.260 1.00 80.25 94 SER A O 1
ATOM 749 N N . VAL A 1 95 ? -10.347 -2.821 9.010 1.00 77.94 95 VAL A N 1
ATOM 750 C CA . VAL A 1 95 ? -9.453 -1.918 8.270 1.00 77.94 95 VAL A CA 1
ATOM 751 C C . VAL A 1 95 ? -8.260 -2.678 7.698 1.00 77.94 95 VAL A C 1
ATOM 753 O O . VAL A 1 95 ? -7.916 -2.508 6.524 1.00 77.94 95 VAL A O 1
ATOM 756 N N . PHE A 1 96 ? -7.649 -3.548 8.501 1.00 83.38 96 PHE A N 1
ATOM 757 C CA . PHE A 1 96 ? -6.551 -4.397 8.056 1.00 83.38 96 PHE A CA 1
ATOM 758 C C . PHE A 1 96 ? -6.980 -5.309 6.900 1.00 83.38 96 PHE A C 1
ATOM 760 O O . PHE A 1 96 ? -6.321 -5.327 5.864 1.00 83.38 96 PHE A O 1
ATOM 767 N N . LEU A 1 97 ? -8.107 -6.013 7.038 1.00 86.50 97 LEU A N 1
ATOM 768 C CA . LEU A 1 97 ? -8.625 -6.920 6.010 1.00 86.50 97 LEU A CA 1
ATOM 769 C C . LEU A 1 97 ? -8.999 -6.183 4.720 1.00 86.50 97 LEU A C 1
ATOM 771 O O . LEU A 1 97 ? -8.681 -6.669 3.633 1.00 86.50 97 LEU A O 1
ATOM 775 N N . MET A 1 98 ? -9.625 -5.006 4.815 1.00 83.56 98 MET A N 1
ATOM 776 C CA . MET A 1 98 ? -9.924 -4.179 3.643 1.00 83.56 98 MET A CA 1
ATOM 777 C C . MET A 1 98 ? -8.645 -3.757 2.924 1.00 83.56 98 MET A C 1
ATOM 779 O O . MET A 1 98 ? -8.530 -3.952 1.715 1.00 83.56 98 MET A O 1
ATOM 783 N N . THR A 1 99 ? -7.673 -3.223 3.667 1.00 83.81 99 THR A N 1
ATOM 784 C CA . THR A 1 99 ? -6.397 -2.774 3.095 1.00 83.81 99 THR A CA 1
ATOM 785 C C . THR A 1 99 ? -5.667 -3.942 2.447 1.00 83.81 99 THR A C 1
ATOM 787 O O . THR A 1 99 ? -5.259 -3.840 1.297 1.00 83.81 99 THR A O 1
ATOM 790 N N . PHE A 1 100 ? -5.565 -5.076 3.142 1.00 88.50 100 PHE A N 1
ATOM 791 C CA . PHE A 1 100 ? -4.934 -6.284 2.620 1.00 88.50 100 PHE A CA 1
ATOM 792 C C . PHE A 1 100 ? -5.581 -6.734 1.307 1.00 88.50 100 PHE A C 1
ATOM 794 O O . PHE A 1 100 ? -4.877 -7.006 0.338 1.00 88.50 100 PHE A O 1
ATOM 801 N N . SER A 1 101 ? -6.914 -6.755 1.250 1.00 89.50 101 SER A N 1
ATOM 802 C CA . SER A 1 101 ? -7.660 -7.162 0.056 1.00 89.50 101 SER A CA 1
ATOM 803 C C . SER A 1 101 ? -7.395 -6.223 -1.122 1.00 89.50 101 SER A C 1
ATOM 805 O O . SER A 1 101 ? -7.079 -6.677 -2.221 1.00 89.50 101 SER A O 1
ATOM 807 N N . VAL A 1 102 ? -7.461 -4.908 -0.893 1.00 88.00 102 VAL A N 1
ATOM 808 C CA . VAL A 1 102 ? -7.202 -3.894 -1.926 1.00 88.00 102 VAL A CA 1
ATOM 809 C C . VAL A 1 102 ? -5.748 -3.947 -2.396 1.00 88.00 102 VAL A C 1
ATOM 811 O O . VAL A 1 102 ? -5.491 -3.948 -3.600 1.00 88.00 102 VAL A O 1
ATOM 814 N N . SER A 1 103 ? -4.789 -4.051 -1.475 1.00 89.19 103 SER A N 1
ATOM 815 C CA . SER A 1 103 ? -3.367 -4.179 -1.800 1.00 89.19 103 SER A CA 1
ATOM 816 C C . SER A 1 103 ? -3.066 -5.468 -2.562 1.00 89.19 103 SER A C 1
ATOM 818 O O . SER A 1 103 ? -2.291 -5.430 -3.514 1.00 89.19 103 SER A O 1
ATOM 820 N N . ALA A 1 104 ? -3.698 -6.591 -2.210 1.00 91.44 104 ALA A N 1
ATOM 821 C CA . ALA A 1 104 ? -3.535 -7.857 -2.923 1.00 91.44 104 ALA A CA 1
ATOM 822 C C . ALA A 1 104 ? -4.036 -7.757 -4.370 1.00 91.44 104 ALA A C 1
ATOM 824 O O . ALA A 1 104 ? -3.338 -8.180 -5.292 1.00 91.44 104 ALA A O 1
ATOM 825 N N . VAL A 1 105 ? -5.199 -7.133 -4.586 1.00 92.62 105 VAL A N 1
ATOM 826 C CA . VAL A 1 105 ? -5.723 -6.861 -5.934 1.00 92.62 105 VAL A CA 1
ATOM 827 C C . VAL A 1 105 ? -4.792 -5.921 -6.701 1.00 92.62 105 VAL A C 1
ATOM 829 O O . VAL A 1 105 ? -4.493 -6.183 -7.863 1.00 92.62 105 VAL A O 1
ATOM 832 N N . GLY A 1 106 ? -4.280 -4.868 -6.060 1.00 90.69 106 GLY A N 1
ATOM 833 C CA . GLY A 1 106 ? -3.325 -3.942 -6.673 1.00 90.69 106 GLY A CA 1
ATOM 834 C C . GLY A 1 106 ? -2.026 -4.626 -7.106 1.00 90.69 106 GLY A C 1
ATOM 835 O O . GLY A 1 106 ? -1.563 -4.419 -8.225 1.00 90.69 106 GLY A O 1
ATOM 836 N N . VAL A 1 107 ? -1.471 -5.495 -6.258 1.00 91.25 107 VAL A N 1
ATOM 837 C CA . VAL A 1 107 ? -0.285 -6.309 -6.565 1.00 91.25 107 VAL A CA 1
ATOM 838 C C . VAL A 1 107 ? -0.559 -7.278 -7.714 1.00 91.25 107 VAL A C 1
ATOM 840 O O . VAL A 1 107 ? 0.250 -7.372 -8.635 1.00 91.25 107 VAL A O 1
ATOM 843 N N . ALA A 1 108 ? -1.702 -7.967 -7.699 1.00 91.88 108 ALA A N 1
ATOM 844 C CA . ALA A 1 108 ? -2.090 -8.869 -8.779 1.00 91.88 108 ALA A CA 1
ATOM 845 C C . ALA A 1 108 ? -2.233 -8.118 -10.111 1.00 91.88 108 ALA A C 1
ATOM 847 O O . ALA A 1 108 ? -1.725 -8.564 -11.138 1.00 91.88 108 ALA A O 1
ATOM 848 N N . LEU A 1 109 ? -2.864 -6.944 -10.083 1.00 92.94 109 LEU A N 1
ATOM 849 C CA . LEU A 1 109 ? -3.029 -6.085 -11.249 1.00 92.94 109 LEU A CA 1
ATOM 850 C C . LEU A 1 109 ? -1.676 -5.587 -11.769 1.00 92.94 109 LEU A C 1
ATOM 852 O O . LEU A 1 109 ? -1.424 -5.650 -12.971 1.00 92.94 109 LEU A O 1
ATOM 856 N N . HIS A 1 110 ? -0.769 -5.178 -10.879 1.00 90.75 110 HIS A N 1
ATOM 857 C CA . HIS A 1 110 ? 0.593 -4.814 -11.262 1.00 90.75 110 HIS A CA 1
ATOM 858 C C . HIS A 1 110 ? 1.329 -5.982 -11.922 1.00 90.75 110 HIS A C 1
ATOM 860 O O . HIS A 1 110 ? 1.913 -5.803 -12.985 1.00 90.75 110 HIS A O 1
ATOM 866 N N . ALA A 1 111 ? 1.274 -7.181 -11.337 1.00 88.62 111 ALA A N 1
ATOM 867 C CA . ALA A 1 111 ? 1.931 -8.364 -11.885 1.00 88.62 111 ALA A CA 1
ATOM 868 C C . ALA A 1 111 ? 1.389 -8.742 -13.277 1.00 88.62 111 ALA A C 1
ATOM 870 O O . ALA A 1 111 ? 2.172 -9.037 -14.179 1.00 88.62 111 ALA A O 1
ATOM 871 N N . LEU A 1 112 ? 0.068 -8.677 -13.478 1.00 91.19 112 LEU A N 1
ATOM 872 C CA . LEU A 1 112 ? -0.579 -8.978 -14.761 1.00 91.19 112 LEU A CA 1
ATOM 873 C C . LEU A 1 112 ? -0.227 -7.959 -15.851 1.00 91.19 112 LEU A C 1
ATOM 875 O O . LEU A 1 112 ? 0.045 -8.330 -16.992 1.00 91.19 112 LEU A O 1
ATOM 879 N N . LEU A 1 113 ? -0.210 -6.671 -15.507 1.00 90.44 113 LEU A N 1
ATOM 880 C CA . LEU A 1 113 ? 0.108 -5.588 -16.439 1.00 90.44 113 LEU A CA 1
ATOM 881 C C . LEU A 1 113 ? 1.603 -5.249 -16.483 1.00 90.44 113 LEU A C 1
ATOM 883 O O . LEU A 1 113 ? 1.993 -4.283 -17.147 1.00 90.44 113 LEU A O 1
ATOM 887 N N . TYR A 1 114 ? 2.450 -6.040 -15.817 1.00 86.62 114 TYR A N 1
ATOM 888 C CA . TYR A 1 114 ? 3.869 -5.735 -15.711 1.00 86.62 114 TYR A CA 1
ATOM 889 C C . TYR A 1 114 ? 4.540 -5.698 -17.084 1.00 86.62 114 TYR A C 1
ATOM 891 O O . TYR A 1 114 ? 5.132 -4.691 -17.453 1.00 86.62 114 TYR A O 1
ATOM 899 N N . GLY A 1 115 ? 4.374 -6.748 -17.888 1.00 83.25 115 GLY A N 1
ATOM 900 C CA . GLY A 1 115 ? 4.902 -6.799 -19.253 1.00 83.25 115 GLY A CA 1
ATOM 901 C C . GLY A 1 115 ? 4.449 -5.628 -20.141 1.00 83.25 115 GLY A C 1
ATOM 902 O O . GLY A 1 115 ? 5.305 -4.903 -20.645 1.00 83.25 115 GLY A O 1
ATOM 903 N N . PRO A 1 116 ? 3.137 -5.410 -20.349 1.00 85.31 116 PRO A N 1
ATOM 904 C CA . PRO A 1 116 ? 2.655 -4.420 -21.314 1.00 85.31 116 PRO A CA 1
ATOM 905 C C . PRO A 1 116 ? 2.804 -2.960 -20.864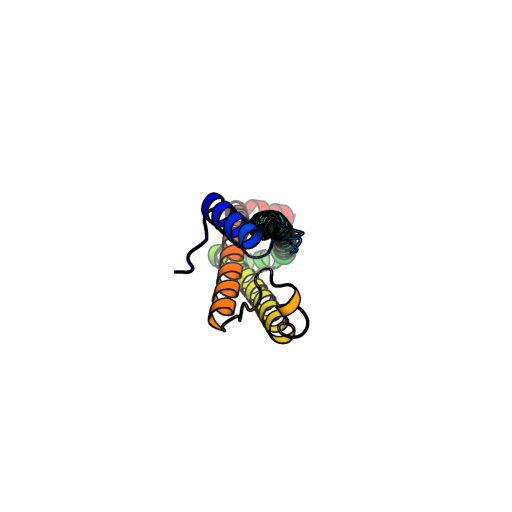 1.00 85.31 116 PRO A C 1
ATOM 907 O O . PRO A 1 116 ? 3.009 -2.091 -21.714 1.00 85.31 116 PRO A O 1
ATOM 910 N N . VAL A 1 117 ? 2.687 -2.680 -19.561 1.00 85.00 117 VAL A N 1
ATOM 911 C CA . VAL A 1 117 ? 2.582 -1.311 -19.031 1.00 85.00 117 VAL A CA 1
ATOM 912 C C . VAL A 1 117 ? 3.752 -0.983 -18.111 1.00 85.00 117 VAL A C 1
ATOM 914 O O . VAL A 1 117 ? 4.537 -0.085 -18.416 1.00 85.00 117 VAL A O 1
ATOM 917 N N . PHE A 1 118 ? 3.904 -1.706 -16.999 1.00 83.62 118 PHE A N 1
ATOM 918 C CA . PHE A 1 118 ? 4.835 -1.281 -15.946 1.00 83.62 118 PHE A CA 1
ATOM 919 C C . PHE A 1 118 ? 6.312 -1.483 -16.306 1.00 83.62 118 PHE A C 1
ATOM 921 O O . PHE A 1 118 ? 7.157 -0.721 -15.845 1.00 83.62 118 PHE A O 1
ATOM 928 N N . SER A 1 119 ? 6.636 -2.410 -17.209 1.00 81.19 119 SER A N 1
ATOM 929 C CA . SER A 1 119 ? 7.997 -2.605 -17.722 1.00 81.19 119 SER A CA 1
ATOM 930 C C . SER A 1 119 ? 8.534 -1.360 -18.435 1.00 81.19 119 SER A C 1
ATOM 932 O O . SER A 1 119 ? 9.731 -1.089 -18.378 1.00 81.19 119 SER A O 1
ATOM 934 N N . LYS A 1 120 ? 7.644 -0.575 -19.063 1.00 78.62 120 LYS A N 1
ATOM 935 C CA . LYS A 1 120 ? 7.972 0.669 -19.776 1.00 78.62 120 LYS A CA 1
ATOM 936 C C . LYS A 1 120 ? 7.991 1.895 -18.866 1.00 78.62 120 LYS A C 1
ATOM 938 O O . LYS A 1 120 ? 8.591 2.901 -19.227 1.00 78.62 120 LYS A O 1
ATOM 943 N N . LEU A 1 121 ? 7.311 1.820 -17.722 1.00 75.00 121 LEU A N 1
ATOM 944 C CA . LEU A 1 121 ? 7.238 2.897 -16.729 1.00 75.00 121 LEU A CA 1
ATOM 945 C C . LEU A 1 121 ? 8.374 2.834 -15.702 1.00 75.00 121 LEU A C 1
ATOM 947 O O . LEU A 1 121 ? 8.584 3.795 -14.964 1.00 75.00 121 LEU A O 1
ATOM 951 N N . ASN A 1 122 ? 9.100 1.717 -15.638 1.00 72.25 122 ASN A N 1
ATOM 952 C CA . ASN A 1 122 ? 10.215 1.565 -14.718 1.00 72.25 122 ASN A CA 1
ATOM 953 C C . ASN A 1 122 ? 11.320 2.588 -15.010 1.00 72.25 122 ASN A C 1
ATOM 955 O O . ASN A 1 122 ? 11.866 2.648 -16.109 1.00 72.25 122 ASN A O 1
ATOM 959 N N . THR A 1 123 ? 11.702 3.348 -13.981 1.00 65.56 123 THR A N 1
ATOM 960 C CA . THR A 1 123 ? 12.800 4.324 -14.055 1.00 65.56 123 THR A CA 1
ATOM 961 C C . THR A 1 123 ? 14.152 3.649 -14.304 1.00 65.56 123 THR A C 1
ATOM 963 O O . THR A 1 123 ? 15.059 4.258 -14.861 1.00 65.56 123 THR A O 1
ATOM 966 N N . ILE A 1 124 ? 14.281 2.377 -13.907 1.00 65.69 124 ILE A N 1
ATOM 967 C CA . ILE A 1 124 ? 15.468 1.548 -14.122 1.00 65.69 124 ILE A CA 1
ATOM 968 C C . ILE A 1 124 ? 15.146 0.508 -15.195 1.00 65.69 124 ILE A C 1
ATOM 970 O O . ILE A 1 124 ? 14.266 -0.338 -15.014 1.00 65.69 124 ILE A O 1
ATOM 974 N N . GLN A 1 125 ? 15.878 0.553 -16.308 1.00 61.81 125 GLN A N 1
ATOM 975 C CA . GLN A 1 125 ? 15.728 -0.428 -17.381 1.00 61.81 125 GLN A CA 1
ATOM 976 C C . GLN A 1 125 ? 16.134 -1.828 -16.895 1.00 61.81 125 GLN A C 1
ATOM 978 O O . GLN A 1 125 ? 17.156 -1.995 -16.236 1.00 61.81 125 GLN A O 1
ATOM 983 N N . GLY A 1 126 ? 15.320 -2.837 -17.220 1.00 66.25 126 GLY A N 1
ATOM 984 C CA . GLY A 1 126 ? 15.604 -4.241 -16.894 1.00 66.25 126 GLY A CA 1
ATOM 985 C C . GLY A 1 126 ? 15.297 -4.670 -15.453 1.00 66.25 126 GLY A C 1
ATOM 986 O O . GLY A 1 126 ? 15.695 -5.763 -15.058 1.00 66.25 126 GLY A O 1
ATOM 987 N N . LEU A 1 127 ? 14.594 -3.855 -14.657 1.00 73.88 127 LEU A N 1
ATOM 988 C CA . LEU A 1 127 ? 14.225 -4.209 -13.281 1.00 73.88 127 LEU A CA 1
ATOM 989 C C . LEU A 1 127 ? 13.156 -5.313 -13.245 1.00 73.88 127 LEU A C 1
ATOM 991 O O . LEU A 1 127 ? 11.969 -5.016 -13.356 1.00 73.88 127 LEU A O 1
ATOM 995 N N . ILE A 1 128 ? 13.569 -6.565 -13.050 1.00 80.19 128 ILE A N 1
ATOM 996 C CA . ILE A 1 128 ? 12.681 -7.730 -12.930 1.00 80.19 128 ILE A CA 1
ATOM 997 C C . ILE A 1 128 ? 12.219 -7.876 -11.476 1.00 80.19 128 ILE A C 1
ATOM 999 O O . ILE A 1 128 ? 13.035 -8.119 -10.590 1.00 80.19 128 ILE A O 1
ATOM 1003 N N . TYR A 1 129 ? 10.910 -7.774 -11.241 1.00 80.31 129 TYR A N 1
ATOM 1004 C CA . TYR A 1 129 ? 10.329 -7.977 -9.913 1.00 80.31 129 TYR A CA 1
ATOM 1005 C C . TYR A 1 129 ? 10.248 -9.463 -9.561 1.00 80.31 129 TYR A C 1
ATOM 1007 O O . TYR A 1 129 ? 9.681 -10.263 -10.310 1.00 80.31 129 TYR A O 1
ATOM 1015 N N . GLN A 1 130 ? 10.757 -9.825 -8.388 1.00 86.88 130 GLN A N 1
ATOM 1016 C CA . GLN A 1 130 ? 10.603 -11.155 -7.813 1.00 86.88 130 GLN A CA 1
ATOM 1017 C C . GLN A 1 130 ? 9.321 -11.240 -6.967 1.00 86.88 130 GLN A C 1
ATOM 1019 O O . GLN A 1 130 ? 8.871 -10.234 -6.416 1.00 86.88 130 GLN A O 1
ATOM 1024 N N . PRO A 1 131 ? 8.751 -12.443 -6.754 1.00 85.12 131 PRO A N 1
ATOM 1025 C CA . PRO A 1 131 ? 7.613 -12.635 -5.844 1.00 85.12 131 PRO A CA 1
ATOM 1026 C C . PRO A 1 131 ? 7.845 -12.065 -4.435 1.00 85.12 131 PRO A C 1
ATOM 1028 O O . PRO A 1 131 ? 6.915 -11.603 -3.775 1.00 85.12 131 PRO A O 1
ATOM 1031 N N . ARG A 1 132 ? 9.104 -12.056 -3.981 1.00 87.75 132 ARG A N 1
ATOM 1032 C CA . ARG A 1 132 ? 9.506 -11.472 -2.698 1.00 87.75 132 ARG A CA 1
ATOM 1033 C C . ARG A 1 132 ? 9.286 -9.959 -2.643 1.00 87.75 132 ARG A C 1
ATOM 1035 O O . ARG A 1 132 ? 8.886 -9.457 -1.596 1.00 87.75 132 ARG A O 1
ATOM 1042 N N . ASP A 1 133 ? 9.504 -9.249 -3.744 1.00 87.25 133 ASP A N 1
ATOM 1043 C CA . ASP A 1 133 ? 9.338 -7.793 -3.800 1.00 87.25 133 ASP A CA 1
ATOM 1044 C C . ASP A 1 133 ? 7.864 -7.417 -3.639 1.00 87.25 133 ASP A C 1
ATOM 1046 O O . ASP A 1 133 ? 7.520 -6.501 -2.895 1.00 87.25 133 ASP A O 1
ATOM 1050 N N . TYR A 1 134 ? 6.973 -8.202 -4.243 1.00 89.50 134 TYR A N 1
ATOM 1051 C CA . TYR A 1 134 ? 5.530 -8.050 -4.080 1.00 89.50 134 TYR A CA 1
ATOM 1052 C C . TYR A 1 134 ? 5.061 -8.303 -2.645 1.00 89.50 134 TYR A C 1
ATOM 1054 O O . TYR A 1 134 ? 4.240 -7.546 -2.128 1.00 89.50 134 TYR A O 1
ATOM 1062 N N . LEU A 1 135 ? 5.611 -9.322 -1.975 1.00 89.75 135 LEU A N 1
ATOM 1063 C CA . LEU A 1 135 ? 5.338 -9.566 -0.555 1.00 89.75 135 LEU A CA 1
ATOM 1064 C C . LEU A 1 135 ? 5.809 -8.405 0.326 1.00 89.75 135 LEU A C 1
ATOM 1066 O O . LEU A 1 135 ? 5.101 -8.020 1.256 1.00 89.75 135 LEU A O 1
ATOM 1070 N N . LEU A 1 136 ? 6.977 -7.829 0.030 1.00 89.69 136 LEU A N 1
ATOM 1071 C CA . LEU A 1 136 ? 7.484 -6.662 0.750 1.00 89.69 136 LEU A CA 1
ATOM 1072 C C . LEU A 1 136 ? 6.570 -5.448 0.565 1.00 89.69 136 LEU A C 1
ATOM 1074 O O . LEU A 1 136 ? 6.226 -4.806 1.555 1.00 89.69 136 LEU A O 1
ATOM 1078 N N . ILE A 1 137 ? 6.125 -5.170 -0.664 1.00 88.50 137 ILE A N 1
ATOM 1079 C CA . ILE A 1 137 ? 5.181 -4.079 -0.958 1.00 88.50 137 ILE A CA 1
ATOM 1080 C C . ILE A 1 137 ? 3.881 -4.273 -0.174 1.00 88.50 137 ILE A C 1
ATOM 1082 O O . ILE A 1 137 ? 3.422 -3.355 0.503 1.00 88.50 137 ILE A O 1
ATOM 1086 N N . LEU A 1 138 ? 3.318 -5.481 -0.210 1.00 88.62 138 LEU A N 1
ATOM 1087 C CA . LEU A 1 138 ? 2.083 -5.802 0.498 1.00 88.62 138 LEU A CA 1
ATOM 1088 C C . LEU A 1 138 ? 2.232 -5.601 2.015 1.00 88.62 138 LEU A C 1
ATOM 1090 O O . LEU A 1 138 ? 1.377 -4.989 2.652 1.00 88.62 138 LEU A O 1
ATOM 1094 N N . CYS A 1 139 ? 3.346 -6.065 2.585 1.00 89.06 139 CYS A N 1
ATOM 1095 C CA . CYS A 1 139 ? 3.644 -5.906 4.004 1.00 89.06 139 CYS A CA 1
ATOM 1096 C C . CYS A 1 139 ? 3.779 -4.424 4.388 1.00 89.06 139 CYS A C 1
ATOM 1098 O O . CYS A 1 139 ? 3.196 -3.987 5.380 1.00 89.06 139 CYS A O 1
ATOM 1100 N N . MET A 1 140 ? 4.467 -3.627 3.565 1.00 87.94 140 MET A N 1
ATOM 1101 C CA . MET A 1 140 ? 4.599 -2.184 3.775 1.00 87.94 140 MET A CA 1
ATOM 1102 C C . MET A 1 140 ? 3.248 -1.463 3.726 1.00 87.94 140 MET A C 1
ATOM 1104 O O . MET A 1 140 ? 2.987 -0.616 4.579 1.00 87.94 140 MET A O 1
ATOM 1108 N N . CYS A 1 141 ? 2.360 -1.824 2.795 1.00 85.12 141 CYS A N 1
ATOM 1109 C CA . CYS A 1 141 ? 1.001 -1.279 2.746 1.00 85.12 141 CYS A CA 1
ATOM 1110 C C . CYS A 1 141 ? 0.203 -1.609 4.016 1.00 85.12 141 CYS A C 1
ATOM 1112 O O . CYS A 1 141 ? -0.448 -0.729 4.580 1.00 85.12 141 CYS A O 1
ATOM 1114 N N . CYS A 1 142 ? 0.288 -2.848 4.503 1.00 84.56 142 CYS A N 1
ATOM 1115 C CA . CYS A 1 142 ? -0.373 -3.261 5.739 1.00 84.56 142 CYS A CA 1
ATOM 1116 C C . CYS A 1 142 ? 0.164 -2.508 6.966 1.00 84.56 142 CYS A C 1
ATOM 1118 O O . CYS A 1 142 ? -0.624 -2.017 7.774 1.00 84.56 142 CYS A O 1
ATOM 1120 N N . ILE A 1 143 ? 1.488 -2.371 7.097 1.00 86.38 143 ILE A N 1
ATOM 1121 C CA . ILE A 1 143 ? 2.116 -1.607 8.188 1.00 86.38 143 ILE A CA 1
ATOM 1122 C C . ILE A 1 143 ? 1.666 -0.145 8.136 1.00 86.38 143 ILE A C 1
ATOM 1124 O O . ILE A 1 143 ? 1.266 0.411 9.159 1.00 86.38 143 ILE A O 1
ATOM 1128 N N . ALA A 1 144 ? 1.680 0.465 6.948 1.00 81.44 144 ALA A N 1
ATOM 1129 C CA . ALA A 1 144 ? 1.231 1.838 6.760 1.00 81.44 144 ALA A CA 1
ATOM 1130 C C . ALA A 1 144 ? -0.229 2.013 7.197 1.00 81.44 144 ALA A C 1
ATOM 1132 O O . ALA A 1 144 ? -0.521 2.942 7.943 1.00 81.44 144 ALA A O 1
ATOM 1133 N N . ALA A 1 145 ? -1.126 1.098 6.817 1.00 78.38 145 ALA A N 1
ATOM 1134 C CA . ALA A 1 145 ? -2.528 1.151 7.223 1.00 78.38 145 ALA A CA 1
ATOM 1135 C C . ALA A 1 145 ? -2.715 1.025 8.740 1.00 78.38 145 ALA A C 1
ATOM 1137 O O . ALA A 1 145 ? -3.508 1.767 9.318 1.00 78.38 145 ALA A O 1
ATOM 1138 N N . VAL A 1 146 ? -1.962 0.149 9.413 1.00 78.38 146 VAL A N 1
ATOM 1139 C CA . VAL A 1 146 ? -2.015 0.033 10.879 1.00 78.38 146 VAL A CA 1
ATOM 1140 C C . VAL A 1 146 ? -1.548 1.327 11.545 1.00 78.38 146 VAL A C 1
ATOM 1142 O O . VAL A 1 146 ? -2.259 1.847 12.402 1.00 78.38 146 VAL A O 1
ATOM 1145 N N . LEU A 1 147 ? -0.409 1.889 11.124 1.00 81.56 147 LEU A N 1
ATOM 1146 C CA . LEU A 1 147 ? 0.112 3.158 11.655 1.00 81.56 147 LEU A CA 1
ATOM 1147 C C . LEU A 1 147 ? -0.879 4.307 11.457 1.00 81.56 147 LEU A C 1
ATOM 1149 O O . LEU A 1 147 ? -1.133 5.094 12.366 1.00 81.56 147 LEU A O 1
ATOM 1153 N N . VAL A 1 148 ? -1.485 4.355 10.277 1.00 74.38 148 VAL A N 1
ATOM 1154 C CA . VAL A 1 148 ? -2.533 5.303 9.906 1.00 74.38 148 VAL A CA 1
ATOM 1155 C C . VAL A 1 148 ? -3.780 5.163 10.790 1.00 74.38 148 VAL A C 1
ATOM 1157 O O . VAL A 1 148 ? -4.442 6.154 11.093 1.00 74.38 148 VAL A O 1
ATOM 1160 N N . SER A 1 149 ? -4.089 3.950 11.242 1.00 71.62 149 SER A N 1
ATOM 1161 C CA . SER A 1 149 ? -5.260 3.655 12.074 1.00 71.62 149 SER A CA 1
ATOM 1162 C C . SER A 1 149 ? -5.073 4.037 13.547 1.00 71.62 149 SER A C 1
ATOM 1164 O O . SER A 1 149 ? -6.056 4.178 14.272 1.00 71.62 149 SER A O 1
ATOM 1166 N N . VAL A 1 150 ? -3.833 4.235 14.010 1.00 75.44 150 VAL A N 1
ATOM 1167 C CA . VAL A 1 150 ? -3.514 4.583 15.408 1.00 75.44 150 VAL A CA 1
ATOM 1168 C C . VAL A 1 150 ? -4.265 5.826 15.913 1.00 75.44 150 VAL A C 1
ATOM 1170 O O . VAL A 1 150 ? -4.924 5.716 16.949 1.00 75.44 150 VAL A O 1
ATOM 1173 N N . PRO A 1 151 ? -4.241 6.995 15.237 1.00 72.12 151 PRO A N 1
ATOM 1174 C CA . PRO A 1 151 ? -4.978 8.172 15.706 1.00 72.12 151 PRO A CA 1
ATOM 1175 C C . PRO A 1 151 ? -6.489 7.929 15.809 1.00 72.12 151 PRO A C 1
ATOM 1177 O O . PRO A 1 151 ? -7.134 8.471 16.707 1.00 72.12 151 PRO A O 1
ATOM 1180 N N . PHE A 1 152 ? -7.049 7.076 14.945 1.00 66.88 152 PHE A N 1
ATOM 1181 C CA . PHE A 1 152 ? -8.458 6.698 15.003 1.00 66.88 152 PHE A CA 1
ATOM 1182 C C . PHE A 1 152 ? -8.771 5.873 16.262 1.00 66.88 152 PHE A C 1
ATOM 1184 O O . PHE A 1 152 ? -9.699 6.202 17.000 1.00 66.88 152 PHE A O 1
ATOM 1191 N N . VAL A 1 153 ? -7.950 4.860 16.558 1.00 66.75 153 VAL A N 1
ATOM 1192 C CA . VAL A 1 153 ? -8.075 4.053 17.784 1.00 66.75 153 VAL A CA 1
ATOM 1193 C C . VAL A 1 153 ? -7.969 4.929 19.032 1.00 66.75 153 VAL A C 1
ATOM 1195 O O . VAL A 1 153 ? -8.778 4.804 19.947 1.00 66.75 153 VAL A O 1
ATOM 1198 N N . VAL A 1 154 ? -7.007 5.856 19.060 1.00 67.69 154 VAL A N 1
ATOM 1199 C CA . VAL A 1 154 ? -6.813 6.774 20.192 1.00 67.69 154 VAL A CA 1
ATOM 1200 C C . VAL A 1 154 ? -8.019 7.695 20.390 1.00 67.69 154 VAL A C 1
ATOM 1202 O O . VAL A 1 154 ? -8.425 7.916 21.531 1.00 67.69 154 VAL A O 1
ATOM 1205 N N . SER A 1 155 ? -8.612 8.215 19.311 1.00 65.19 155 SER A N 1
ATOM 1206 C CA . SER A 1 155 ? -9.833 9.028 19.394 1.00 65.19 155 SER A CA 1
ATOM 1207 C C . SER A 1 155 ? -10.996 8.222 19.972 1.00 65.19 155 SER A C 1
ATOM 1209 O O . SER A 1 155 ? -11.644 8.673 20.912 1.00 65.19 155 SER A O 1
ATOM 1211 N N . PHE A 1 156 ? -11.206 7.002 19.475 1.00 62.03 156 PHE A N 1
ATOM 1212 C CA . PHE A 1 156 ? -12.301 6.135 19.908 1.00 62.03 156 PHE A CA 1
ATOM 1213 C C . PHE A 1 156 ? -12.164 5.697 21.374 1.00 62.03 156 PHE A C 1
ATOM 1215 O O . PHE A 1 156 ? -13.148 5.642 22.106 1.00 62.03 156 PHE A O 1
ATOM 1222 N N . SER A 1 157 ? -10.937 5.445 21.837 1.00 61.22 157 SER A N 1
ATOM 1223 C CA . SER A 1 157 ? -10.660 5.130 23.243 1.00 61.22 157 SER A CA 1
ATOM 1224 C C . SER A 1 157 ? -10.867 6.326 24.183 1.00 61.22 157 SER A C 1
ATOM 1226 O O . SER A 1 157 ? -11.163 6.124 25.362 1.00 61.22 157 SER A O 1
ATOM 1228 N N . ARG A 1 158 ? -10.709 7.568 23.695 1.00 62.72 158 ARG A N 1
ATOM 1229 C CA . ARG A 1 158 ? -10.950 8.794 24.482 1.00 62.72 158 ARG A CA 1
ATOM 1230 C C . ARG A 1 158 ? -12.430 9.158 24.567 1.00 62.72 158 ARG A C 1
ATOM 1232 O O . ARG A 1 158 ? -12.840 9.722 25.582 1.00 62.72 158 ARG A O 1
ATOM 1239 N N . ASP A 1 159 ? -13.228 8.813 23.561 1.00 55.41 159 ASP A N 1
ATOM 1240 C CA . ASP A 1 159 ? -14.671 9.026 23.600 1.00 55.41 159 ASP A CA 1
ATOM 1241 C C . ASP A 1 159 ? -15.335 8.045 24.584 1.00 55.41 159 ASP A C 1
ATOM 1243 O O . ASP A 1 159 ? -15.498 6.844 24.367 1.00 55.41 159 ASP A O 1
ATOM 1247 N N . SER A 1 160 ? -15.685 8.572 25.759 1.00 45.84 160 SER A N 1
ATOM 1248 C CA . SER A 1 160 ? -16.357 7.817 26.815 1.00 45.84 160 SER A CA 1
ATOM 1249 C C . SER A 1 160 ? -17.778 7.417 26.398 1.00 45.84 160 SER A C 1
ATOM 1251 O O . SER A 1 160 ? -18.454 8.125 25.655 1.00 45.84 160 SER A O 1
ATOM 1253 N N . ALA A 1 161 ? -18.287 6.327 26.986 1.00 47.34 161 ALA A N 1
ATOM 1254 C CA . ALA A 1 161 ? -19.666 5.852 26.812 1.00 47.34 161 ALA A CA 1
ATOM 1255 C C . ALA A 1 161 ? -20.723 6.941 27.118 1.00 47.34 161 ALA A C 1
ATOM 1257 O O . ALA A 1 161 ? -21.852 6.878 26.636 1.00 47.34 161 ALA A O 1
ATOM 1258 N N . ALA A 1 162 ? -20.341 7.980 27.870 1.00 43.88 162 ALA A N 1
ATOM 1259 C CA . ALA A 1 162 ? -21.161 9.156 28.150 1.00 43.88 162 ALA A CA 1
ATOM 1260 C C . ALA A 1 162 ? -21.422 10.059 26.922 1.00 43.88 162 ALA A C 1
ATOM 1262 O O . ALA A 1 162 ? -22.497 10.648 26.829 1.00 43.88 162 ALA A O 1
ATOM 1263 N N . ALA A 1 163 ? -20.489 10.155 25.966 1.00 51.72 163 ALA A N 1
ATOM 1264 C CA . ALA A 1 163 ? -20.712 10.874 24.705 1.00 51.72 163 ALA A CA 1
ATOM 1265 C C . ALA A 1 163 ? -21.652 10.092 23.775 1.00 51.72 163 ALA A C 1
ATOM 1267 O O . ALA A 1 163 ? -22.445 10.680 23.043 1.00 51.72 163 ALA A O 1
ATOM 1268 N N . PHE A 1 164 ? -21.601 8.760 23.868 1.00 49.53 164 PHE A N 1
ATOM 1269 C CA . PHE A 1 164 ? -22.448 7.855 23.104 1.00 49.53 164 PHE A CA 1
ATOM 1270 C C . PHE A 1 164 ? -23.925 7.940 23.534 1.00 49.53 164 PHE A C 1
ATOM 1272 O O . PHE A 1 164 ? -24.815 8.008 22.690 1.00 49.53 164 PHE A O 1
ATOM 1279 N N . LYS A 1 165 ? -24.189 8.045 24.846 1.00 42.78 165 LYS A N 1
ATOM 1280 C CA . LYS A 1 165 ? -25.545 8.227 25.394 1.00 42.78 165 LYS A CA 1
ATOM 1281 C C . LYS A 1 165 ? -26.211 9.537 24.934 1.00 42.78 165 LYS A C 1
ATOM 1283 O O . LYS A 1 165 ? -27.392 9.527 24.626 1.00 42.78 165 LYS A O 1
ATOM 1288 N N . ARG A 1 166 ? -25.452 10.634 24.812 1.00 46.31 166 ARG A N 1
ATOM 1289 C CA . ARG A 1 166 ? -25.959 11.946 24.348 1.00 46.31 166 ARG A CA 1
ATOM 1290 C C . ARG A 1 166 ? -26.305 12.022 22.855 1.00 46.31 166 ARG A C 1
ATOM 1292 O O . ARG A 1 166 ? -26.890 13.012 22.447 1.00 46.31 166 ARG A O 1
ATOM 1299 N N . ARG A 1 167 ? -25.899 11.046 22.033 1.00 49.28 167 ARG A N 1
ATOM 1300 C CA . ARG A 1 167 ? -26.261 10.986 20.600 1.00 49.28 167 ARG A CA 1
ATOM 1301 C C . ARG A 1 167 ? -27.533 10.176 20.326 1.00 49.28 167 ARG A C 1
ATOM 1303 O O . ARG A 1 167 ? -27.985 10.151 19.187 1.00 49.28 167 ARG A O 1
ATOM 1310 N N . LEU A 1 168 ? -28.042 9.473 21.337 1.00 47.25 168 LEU A N 1
ATOM 1311 C CA . LEU A 1 168 ? -29.258 8.656 21.280 1.00 47.25 168 LEU A CA 1
ATOM 1312 C C . LEU A 1 168 ? -30.466 9.333 21.953 1.00 47.25 168 LEU A C 1
ATOM 1314 O O . LEU A 1 168 ? -31.579 8.835 21.802 1.00 47.25 168 LEU A O 1
ATOM 1318 N N . GLU A 1 169 ? -30.234 10.423 22.691 1.00 38.38 169 GLU A N 1
ATOM 1319 C CA . GLU A 1 169 ? -31.254 11.373 23.169 1.00 38.38 169 GLU A CA 1
ATOM 1320 C C . GLU A 1 169 ? -31.483 12.460 22.112 1.00 38.38 169 GLU A C 1
ATOM 1322 O O . GLU A 1 169 ? -32.658 12.844 21.920 1.00 38.38 169 GLU A O 1
#

Foldseek 3Di:
DPDDQDPVSQVVVVVVCCVVCVPDDPPDRPVVVVVVLVVVVVVVVVVVVVVVVVVLVVVLVVLVVVCVVCVVVVVVCVVVPHDLVVSLVVSLVVLLVVQLVVLVVVLVVCVVCVVVPVQVVDSDHPDDDDPVNSVVSSVVSSVSSNVSCVVVSVVSVPDDVVVVVVVVD

Radius of gyration: 26.78 Å; chains: 1; bounding box: 74×28×66 Å